Protein AF-A0A7S4SMK4-F1 (afdb_monomer)

InterPro domains:
  IPR013783 Immunoglobulin-like fold [G3DSA:2.60.40.10] (17-121)
  IPR050288 Cellulose-degrading glycosyl hydrolase 3 [PTHR42715] (1-118)

Organism: NCBI:txid49249

Structure (mmCIF, N/CA/C/O backbone):
data_AF-A0A7S4SMK4-F1
#
_entry.id   AF-A0A7S4SMK4-F1
#
loop_
_atom_site.group_PDB
_atom_site.id
_atom_site.type_symbol
_atom_site.label_atom_id
_atom_site.label_alt_id
_atom_site.label_comp_id
_atom_site.label_asym_id
_atom_site.label_entity_id
_atom_site.label_seq_id
_atom_site.pdbx_PDB_ins_code
_atom_site.Cartn_x
_atom_site.Cartn_y
_atom_site.Cartn_z
_atom_site.occupancy
_atom_site.B_iso_or_equiv
_atom_site.auth_seq_id
_atom_site.auth_comp_id
_atom_site.auth_asym_id
_atom_site.auth_atom_id
_atom_site.pdbx_PDB_model_num
ATOM 1 N N . PHE A 1 1 ? -13.244 -11.021 -0.038 1.00 82.75 1 PHE A N 1
ATOM 2 C CA . PHE A 1 1 ? -12.268 -12.107 -0.240 1.00 82.75 1 PHE A CA 1
ATOM 3 C C . PHE A 1 1 ? -11.376 -12.270 0.980 1.00 82.75 1 PHE A C 1
ATOM 5 O O . PHE A 1 1 ? -11.578 -13.228 1.714 1.00 82.75 1 PHE A O 1
ATOM 12 N N . ASP A 1 2 ? -10.529 -11.285 1.288 1.00 84.75 2 ASP A N 1
ATOM 13 C CA . ASP A 1 2 ? -9.528 -11.362 2.369 1.00 84.75 2 ASP A CA 1
ATOM 14 C C . ASP A 1 2 ? -10.092 -11.728 3.747 1.00 84.75 2 ASP A C 1
ATOM 16 O O . ASP A 1 2 ? -9.621 -12.666 4.383 1.00 84.75 2 ASP A O 1
ATOM 20 N N . LYS A 1 3 ? -11.153 -11.042 4.189 1.00 84.50 3 LYS A N 1
ATOM 21 C CA . LYS A 1 3 ? -11.784 -11.283 5.499 1.00 84.50 3 LYS A CA 1
ATOM 22 C C . LYS A 1 3 ? -12.267 -12.724 5.684 1.00 84.50 3 LYS A C 1
ATOM 24 O O . LYS A 1 3 ? -12.164 -13.277 6.770 1.00 84.50 3 LYS A O 1
ATOM 29 N N . TYR A 1 4 ? -12.790 -13.320 4.618 1.00 87.31 4 TYR A N 1
ATOM 30 C CA . TYR A 1 4 ? -13.348 -14.671 4.636 1.00 87.31 4 TYR A CA 1
ATOM 31 C C . TYR A 1 4 ? -12.356 -15.717 4.118 1.00 87.31 4 TYR A C 1
ATOM 33 O O . TYR A 1 4 ? -12.757 -16.845 3.854 1.00 87.31 4 TYR A O 1
ATOM 41 N N . LYS A 1 5 ? -11.076 -15.343 3.937 1.00 88.00 5 LYS A N 1
ATOM 42 C CA . LYS A 1 5 ? -10.009 -16.207 3.402 1.00 88.00 5 LYS A CA 1
ATOM 43 C C . LYS A 1 5 ? -10.402 -16.919 2.097 1.00 88.00 5 LYS A C 1
ATOM 45 O O . LYS A 1 5 ? -9.953 -18.025 1.815 1.00 88.00 5 LYS A O 1
ATOM 50 N N . MET A 1 6 ? -11.251 -16.275 1.299 1.00 91.31 6 MET A N 1
ATOM 51 C CA . MET A 1 6 ? -11.662 -16.785 -0.005 1.00 91.31 6 MET A CA 1
ATOM 52 C C . MET A 1 6 ? -10.568 -16.472 -1.016 1.00 91.31 6 MET A C 1
ATOM 54 O O . MET A 1 6 ? -10.141 -15.321 -1.097 1.00 91.31 6 MET A O 1
ATOM 58 N N . LYS A 1 7 ? -10.159 -17.467 -1.805 1.00 93.38 7 LYS A N 1
ATOM 59 C CA . LYS A 1 7 ? -9.178 -17.305 -2.881 1.00 93.38 7 LYS A CA 1
ATOM 60 C C . LYS A 1 7 ? -9.902 -16.911 -4.177 1.00 93.38 7 LYS A C 1
ATOM 62 O O . LYS A 1 7 ? -10.555 -17.773 -4.766 1.00 93.38 7 LYS A O 1
ATOM 67 N N . PRO A 1 8 ? -9.856 -15.638 -4.610 1.00 92.62 8 PRO A N 1
ATOM 68 C CA . PRO A 1 8 ? -10.462 -15.248 -5.875 1.00 92.62 8 PRO A CA 1
ATOM 69 C C . PRO A 1 8 ? -9.623 -15.766 -7.049 1.00 92.62 8 PRO A C 1
ATOM 71 O O . PRO A 1 8 ? -8.437 -16.058 -6.899 1.00 92.62 8 PRO A O 1
ATOM 74 N N . LEU A 1 9 ? -10.234 -15.837 -8.233 1.00 94.56 9 LEU A N 1
ATOM 75 C CA . LEU A 1 9 ? -9.507 -16.146 -9.467 1.00 94.56 9 LEU A CA 1
ATOM 76 C C . LEU A 1 9 ? -8.521 -15.022 -9.829 1.00 94.56 9 LEU A C 1
ATOM 78 O O . LEU A 1 9 ? -7.393 -15.291 -10.229 1.00 94.56 9 LEU A O 1
ATOM 82 N N . PHE A 1 10 ? -8.940 -13.769 -9.623 1.00 94.25 10 PHE A N 1
ATOM 83 C CA . PHE A 1 10 ? -8.120 -12.571 -9.775 1.00 94.25 10 PHE A CA 1
ATOM 84 C C . PHE A 1 10 ? -8.384 -11.621 -8.605 1.00 94.25 10 PHE A C 1
ATOM 86 O O . PHE A 1 10 ? -9.532 -11.271 -8.325 1.00 94.25 10 PHE A O 1
ATOM 93 N N . GLU A 1 11 ? -7.328 -11.228 -7.896 1.00 93.69 11 GLU A N 1
ATOM 94 C CA . GLU A 1 11 ? -7.420 -10.277 -6.786 1.00 93.69 11 GLU A CA 1
ATOM 95 C C . GLU A 1 11 ? -7.595 -8.837 -7.288 1.00 93.69 11 GLU A C 1
ATOM 97 O O . GLU A 1 11 ? -7.254 -8.493 -8.421 1.00 93.69 11 GLU A O 1
ATOM 102 N N . PHE A 1 12 ? -8.108 -7.961 -6.424 1.00 93.69 12 PHE A N 1
ATOM 103 C CA . PHE A 1 12 ? -8.180 -6.537 -6.733 1.00 93.69 12 PHE A CA 1
ATOM 104 C C . PHE A 1 12 ? -6.774 -5.963 -6.965 1.00 93.69 12 PHE A C 1
ATOM 106 O O . PHE A 1 12 ? -5.853 -6.218 -6.192 1.00 93.69 12 PHE A O 1
ATOM 113 N N . GLY A 1 13 ? -6.615 -5.183 -8.038 1.00 91.56 13 GLY A N 1
ATOM 114 C CA . GLY A 1 13 ? -5.327 -4.605 -8.419 1.00 91.56 13 GLY A CA 1
ATOM 115 C C . GLY A 1 13 ? -4.361 -5.584 -9.095 1.00 91.56 13 GLY A C 1
ATOM 116 O O . GLY A 1 13 ? -3.234 -5.183 -9.394 1.00 91.56 13 GLY A O 1
ATOM 117 N N . PHE A 1 14 ? -4.777 -6.828 -9.360 1.00 91.62 14 PHE A N 1
ATOM 118 C CA . PHE A 1 14 ? -3.993 -7.784 -10.136 1.00 91.62 14 PHE A CA 1
ATOM 119 C C . PHE A 1 14 ? -3.909 -7.363 -11.609 1.00 91.62 14 PHE A C 1
ATOM 121 O O . PHE A 1 14 ? -4.912 -7.015 -12.232 1.00 91.62 14 PHE A O 1
ATOM 128 N N . GLY A 1 15 ? -2.706 -7.425 -12.178 1.00 89.38 15 GLY A N 1
ATOM 129 C CA . GLY A 1 15 ? -2.458 -7.129 -13.583 1.00 89.38 15 GLY A CA 1
ATOM 130 C C . GLY A 1 15 ? -1.128 -7.717 -14.030 1.00 89.38 15 GLY A C 1
ATOM 131 O O . GLY A 1 15 ? -0.111 -7.551 -13.357 1.00 89.38 15 GLY A O 1
ATOM 132 N N . LEU A 1 16 ? -1.141 -8.420 -15.161 1.00 88.19 16 LEU A N 1
ATOM 133 C CA . LEU A 1 16 ? 0.069 -8.971 -15.760 1.00 88.19 16 LEU A CA 1
ATOM 134 C C . LEU A 1 16 ? 0.844 -7.879 -16.501 1.00 88.19 16 LEU A C 1
ATOM 136 O O . LEU A 1 16 ? 0.265 -6.942 -17.050 1.00 88.19 16 LEU A O 1
ATOM 140 N N . SER A 1 17 ? 2.162 -8.033 -16.543 1.00 84.06 17 SER A N 1
ATOM 141 C CA . SER A 1 17 ? 3.055 -7.213 -17.355 1.00 84.06 17 SER A CA 1
ATOM 142 C C . SER A 1 17 ? 3.998 -8.123 -18.131 1.00 84.06 17 SER A C 1
ATOM 144 O O . SER A 1 17 ? 4.373 -9.196 -17.656 1.00 84.06 17 SER A O 1
ATOM 146 N N . TYR A 1 18 ? 4.398 -7.684 -19.323 1.00 84.25 18 TYR A N 1
ATOM 147 C CA . TYR A 1 18 ? 5.458 -8.340 -20.093 1.00 84.25 18 TYR A CA 1
ATOM 148 C C . TYR A 1 18 ? 6.841 -8.174 -19.435 1.00 84.25 18 TYR A C 1
ATOM 150 O O . TYR A 1 18 ? 7.788 -8.878 -19.789 1.00 84.25 18 TYR A O 1
ATOM 158 N N . GLU A 1 19 ? 6.928 -7.285 -18.442 1.00 82.50 19 GLU A N 1
ATOM 159 C CA . GLU A 1 19 ? 8.119 -6.925 -17.685 1.00 82.50 19 GLU A CA 1
ATOM 160 C C . GLU A 1 19 ? 8.053 -7.494 -16.261 1.00 82.50 19 GLU A C 1
ATOM 162 O O . GLU A 1 19 ? 7.008 -7.468 -15.608 1.00 82.50 19 GLU A O 1
ATOM 167 N N . GLN A 1 20 ? 9.189 -7.948 -15.729 1.00 86.44 20 GLN A N 1
ATOM 168 C CA . GLN A 1 20 ? 9.297 -8.323 -14.319 1.00 86.44 20 GLN A CA 1
ATOM 169 C C . GLN A 1 20 ? 9.740 -7.116 -13.494 1.00 86.44 20 GLN A C 1
ATOM 171 O O . GLN A 1 20 ? 10.752 -6.488 -13.803 1.00 86.44 20 GLN A O 1
ATOM 176 N N . THR A 1 21 ? 8.978 -6.798 -12.445 1.00 86.75 21 THR A N 1
ATOM 177 C CA . THR A 1 21 ? 9.267 -5.702 -11.508 1.00 86.75 21 THR A CA 1
ATOM 178 C C . THR A 1 21 ? 9.560 -6.270 -10.125 1.00 86.75 21 THR A C 1
ATOM 180 O O . THR A 1 21 ? 8.853 -7.155 -9.653 1.00 86.75 21 THR A O 1
ATOM 183 N N . SER A 1 22 ? 10.584 -5.738 -9.469 1.00 91.12 22 SER A N 1
ATOM 184 C CA . SER A 1 22 ? 10.951 -6.038 -8.087 1.00 91.12 22 SER A CA 1
ATOM 185 C C . SER A 1 22 ? 10.985 -4.751 -7.267 1.00 91.12 22 SER A C 1
ATOM 187 O O . SER A 1 22 ? 11.327 -3.686 -7.790 1.00 91.12 22 SER A O 1
ATOM 189 N N . TYR A 1 23 ? 10.610 -4.861 -5.996 1.00 91.69 23 TYR A N 1
ATOM 190 C CA . TYR A 1 23 ? 10.569 -3.754 -5.046 1.00 91.69 23 TYR A CA 1
ATOM 191 C C . TYR A 1 23 ? 11.604 -3.993 -3.950 1.00 91.69 23 TYR A C 1
ATOM 193 O O . TYR A 1 23 ? 11.660 -5.090 -3.396 1.00 91.69 23 TYR A O 1
ATOM 201 N N . HIS A 1 24 ? 12.400 -2.974 -3.636 1.00 92.62 24 HIS A N 1
ATOM 202 C CA . HIS A 1 24 ? 13.487 -3.042 -2.655 1.00 92.62 24 HIS A CA 1
ATOM 203 C C . HIS A 1 24 ? 13.409 -1.861 -1.686 1.00 92.62 24 HIS A C 1
ATOM 205 O O . HIS A 1 24 ? 12.708 -0.884 -1.950 1.00 92.62 24 HIS A O 1
ATOM 211 N N . ASN A 1 25 ? 14.123 -1.959 -0.561 1.00 92.25 25 ASN A N 1
ATOM 212 C CA . ASN A 1 25 ? 14.314 -0.865 0.401 1.00 92.25 25 ASN A CA 1
ATOM 213 C C . ASN A 1 25 ? 13.016 -0.156 0.821 1.00 92.25 25 ASN A C 1
ATOM 215 O O . ASN A 1 25 ? 12.956 1.070 0.888 1.00 92.25 25 ASN A O 1
ATOM 219 N N . VAL A 1 26 ? 11.961 -0.926 1.099 1.00 91.62 26 VAL A N 1
ATOM 220 C CA . VAL A 1 26 ? 10.679 -0.357 1.521 1.00 91.62 26 VAL A CA 1
ATOM 221 C C . VAL A 1 26 ? 10.845 0.300 2.892 1.00 91.62 26 VAL A C 1
ATOM 223 O O . VAL A 1 26 ? 11.093 -0.369 3.893 1.00 91.62 26 VAL A O 1
ATOM 226 N N . GLN A 1 27 ? 10.690 1.619 2.935 1.00 90.38 27 GLN A N 1
ATOM 227 C CA . GLN A 1 27 ? 10.794 2.439 4.133 1.00 90.38 27 GLN A CA 1
ATOM 228 C C . GLN A 1 27 ? 9.464 3.134 4.405 1.00 90.38 27 GLN A C 1
ATOM 230 O O . GLN A 1 27 ? 8.925 3.860 3.567 1.00 90.38 27 GLN A O 1
ATOM 235 N N . PHE A 1 28 ? 8.961 2.962 5.624 1.00 86.19 28 PHE A N 1
ATOM 236 C CA . PHE A 1 28 ? 7.844 3.749 6.124 1.00 86.19 28 PHE A CA 1
ATOM 237 C C . PHE A 1 28 ? 8.380 5.018 6.790 1.00 86.19 28 PHE A C 1
ATOM 239 O O . PHE A 1 28 ? 9.049 4.955 7.825 1.00 86.19 28 PHE A O 1
ATOM 246 N N . ARG A 1 29 ? 8.099 6.184 6.204 1.00 81.94 29 ARG A N 1
ATOM 247 C CA . ARG A 1 29 ? 8.465 7.472 6.800 1.00 81.94 29 ARG A CA 1
ATOM 248 C C . ARG A 1 29 ? 7.424 7.802 7.866 1.00 81.94 29 ARG A C 1
ATOM 250 O O . ARG A 1 29 ? 6.239 7.969 7.561 1.00 81.94 29 ARG A O 1
ATOM 257 N N . LYS A 1 30 ? 7.873 7.824 9.129 1.00 67.25 30 LYS A N 1
ATOM 258 C CA . LYS A 1 30 ? 7.012 8.024 10.300 1.00 67.25 30 LYS A CA 1
ATOM 259 C C . LYS A 1 30 ? 6.165 9.280 10.142 1.00 67.25 30 LYS A C 1
ATOM 261 O O . LYS A 1 30 ? 6.627 10.335 9.722 1.00 67.25 30 LYS A O 1
ATOM 266 N N . CYS A 1 31 ? 4.920 9.161 10.574 1.00 62.56 31 CYS A N 1
ATOM 267 C CA . CYS A 1 31 ? 4.055 10.301 10.777 1.00 62.56 31 CYS A CA 1
ATOM 268 C C . CYS A 1 31 ? 4.559 11.054 12.026 1.00 62.56 31 CYS A C 1
ATOM 270 O O . CYS A 1 31 ? 4.171 10.695 13.134 1.00 62.56 31 CYS A O 1
ATOM 272 N N . ASP A 1 32 ? 5.432 12.053 11.913 1.00 49.53 32 ASP A N 1
ATOM 273 C CA . ASP A 1 32 ? 5.926 12.760 13.110 1.00 49.53 32 ASP A CA 1
ATOM 274 C C . ASP A 1 32 ? 4.792 13.469 13.879 1.00 49.53 32 ASP A C 1
ATOM 276 O O . ASP A 1 32 ? 3.769 13.838 13.292 1.00 49.53 32 ASP A O 1
ATOM 280 N N . ARG A 1 33 ? 4.926 13.611 15.208 1.00 48.47 33 ARG A N 1
ATOM 281 C CA . ARG A 1 33 ? 3.982 14.348 16.079 1.00 48.47 33 ARG A CA 1
ATOM 282 C C . ARG A 1 33 ? 4.550 15.729 16.467 1.00 48.47 33 ARG A C 1
ATOM 284 O O . ARG A 1 33 ? 5.006 15.883 17.594 1.00 48.47 33 ARG A O 1
ATOM 291 N N . PRO A 1 34 ? 4.473 16.773 15.625 1.00 45.06 34 PRO A N 1
ATOM 292 C CA . PRO A 1 34 ? 4.438 18.140 16.120 1.00 45.06 34 PRO A CA 1
ATOM 293 C C . PRO A 1 34 ? 2.972 18.551 16.306 1.00 45.06 34 PRO A C 1
ATOM 295 O O . PRO A 1 34 ? 2.156 18.425 15.392 1.00 45.06 34 PRO A O 1
ATOM 298 N N . ALA A 1 35 ? 2.652 19.024 17.508 1.00 48.44 35 ALA A N 1
ATOM 299 C CA . ALA A 1 35 ? 1.325 19.153 18.120 1.00 48.44 35 ALA A CA 1
ATOM 300 C C . ALA A 1 35 ? 0.193 19.843 17.317 1.00 48.44 35 ALA A C 1
ATOM 302 O O . ALA A 1 35 ? -0.947 19.822 17.767 1.00 48.44 35 ALA A O 1
ATOM 303 N N . HIS A 1 36 ? 0.441 20.424 16.137 1.00 43.25 36 HIS A N 1
ATOM 304 C CA . HIS A 1 36 ? -0.539 21.283 15.456 1.00 43.25 36 HIS A CA 1
ATOM 305 C C . HIS A 1 36 ? -0.585 21.204 13.918 1.00 43.25 36 HIS A C 1
ATOM 307 O O . HIS A 1 36 ? -1.209 22.062 13.295 1.00 43.25 36 HIS A O 1
ATOM 313 N N . ARG A 1 37 ? 0.014 20.197 13.260 1.00 43.81 37 ARG A N 1
ATOM 314 C CA . ARG A 1 37 ? -0.108 20.051 11.791 1.00 43.81 37 ARG A CA 1
ATOM 315 C C . ARG A 1 37 ? -0.573 18.660 11.373 1.00 43.81 37 ARG A C 1
ATOM 317 O O . ARG A 1 37 ? -0.186 17.650 11.957 1.00 43.81 37 ARG A O 1
ATOM 324 N N . LEU A 1 38 ? -1.420 18.622 10.340 1.00 47.91 38 LEU A N 1
ATOM 325 C CA . LEU A 1 38 ? -1.761 17.393 9.627 1.00 47.91 38 LEU A CA 1
ATOM 326 C C . LEU A 1 38 ? -0.443 16.739 9.183 1.00 47.91 38 LEU A C 1
ATOM 328 O O . LEU A 1 38 ? 0.377 17.380 8.527 1.00 47.91 38 LEU A O 1
ATOM 332 N N . ARG A 1 39 ? -0.227 15.499 9.638 1.00 64.00 39 ARG A N 1
ATOM 333 C CA . ARG A 1 39 ? 0.988 14.695 9.412 1.00 64.00 39 ARG A CA 1
ATOM 334 C C . ARG A 1 39 ? 1.241 14.572 7.894 1.00 64.00 39 ARG A C 1
ATOM 336 O O . ARG A 1 39 ? 0.346 14.828 7.105 1.00 64.00 39 ARG A O 1
ATOM 343 N N . LYS A 1 40 ? 2.432 14.179 7.447 1.00 67.81 40 LYS A N 1
ATOM 344 C CA . LYS A 1 40 ? 2.627 13.609 6.101 1.00 67.81 40 LYS A CA 1
ATOM 345 C C . LYS A 1 40 ? 3.261 12.245 6.308 1.00 67.81 40 LYS A C 1
ATOM 347 O O . LYS A 1 40 ? 4.358 12.154 6.837 1.00 67.81 40 LYS A O 1
ATOM 352 N N . CYS A 1 41 ? 2.512 11.196 6.010 1.00 80.06 41 CYS A N 1
ATOM 353 C CA . CYS A 1 41 ? 2.969 9.817 6.070 1.00 80.06 41 CYS A CA 1
ATOM 354 C C . CYS A 1 41 ? 3.240 9.389 4.634 1.00 80.06 41 CYS A C 1
ATOM 356 O O . CYS A 1 41 ? 2.401 9.627 3.762 1.00 80.06 41 CYS A O 1
ATOM 358 N N . SER A 1 42 ? 4.376 8.757 4.391 1.00 87.81 42 SER A N 1
ATOM 359 C CA . SER A 1 42 ? 4.745 8.301 3.059 1.00 87.81 42 SER A CA 1
ATOM 360 C C . SER A 1 42 ? 5.445 6.952 3.115 1.00 87.81 42 SER A C 1
ATOM 362 O O . SER A 1 42 ? 6.040 6.561 4.124 1.00 87.81 42 SER A O 1
ATOM 364 N N . VAL A 1 43 ? 5.332 6.219 2.014 1.00 90.50 43 VAL A N 1
ATOM 365 C CA . VAL A 1 43 ? 6.063 4.975 1.790 1.00 90.50 43 VAL A CA 1
ATOM 366 C C . VAL A 1 43 ? 7.062 5.227 0.680 1.00 90.50 43 VAL A C 1
ATOM 368 O O . VAL A 1 43 ? 6.674 5.602 -0.428 1.00 90.50 43 VAL A O 1
ATOM 371 N N . LYS A 1 44 ? 8.339 5.028 0.993 1.00 92.81 44 LYS A N 1
ATOM 372 C CA . LYS A 1 44 ? 9.445 5.115 0.044 1.00 92.81 44 LYS A CA 1
ATOM 373 C C . LYS A 1 44 ? 9.882 3.705 -0.326 1.00 92.81 44 LYS A C 1
ATOM 375 O O . LYS A 1 44 ? 9.944 2.843 0.547 1.00 92.81 44 LYS A O 1
ATOM 380 N N . LEU A 1 45 ? 10.137 3.455 -1.600 1.00 94.69 45 LEU A N 1
ATOM 381 C CA . LEU A 1 45 ? 10.672 2.181 -2.070 1.00 94.69 45 LEU A CA 1
ATOM 382 C C . LEU A 1 45 ? 11.434 2.354 -3.379 1.00 94.69 45 LEU A C 1
ATOM 384 O O . LEU A 1 45 ? 11.158 3.265 -4.163 1.00 94.69 45 LEU A O 1
ATOM 388 N N . ASP A 1 46 ? 12.315 1.404 -3.644 1.00 94.56 46 ASP A N 1
ATOM 389 C CA . ASP A 1 46 ? 13.046 1.312 -4.896 1.00 94.56 46 ASP A CA 1
ATOM 390 C C . ASP A 1 46 ? 12.355 0.331 -5.836 1.00 94.56 46 ASP A C 1
ATOM 392 O O . ASP A 1 46 ? 12.020 -0.795 -5.461 1.00 94.56 46 ASP A O 1
ATOM 396 N N . VAL A 1 47 ? 12.154 0.749 -7.083 1.00 92.88 47 VAL A N 1
ATOM 397 C CA . VAL A 1 47 ? 11.568 -0.080 -8.137 1.00 92.88 47 VAL A CA 1
ATOM 398 C C . VAL A 1 47 ? 12.646 -0.451 -9.141 1.00 92.88 47 VAL A C 1
ATOM 400 O O . VAL A 1 47 ? 13.279 0.418 -9.749 1.00 92.88 47 VAL A O 1
ATOM 403 N N . LYS A 1 48 ? 12.803 -1.757 -9.367 1.00 91.44 48 LYS A N 1
ATOM 404 C CA . LYS A 1 48 ? 13.708 -2.313 -10.375 1.00 91.44 48 LYS A CA 1
ATOM 405 C C . LYS A 1 48 ? 12.951 -3.235 -11.326 1.00 91.44 48 LYS A C 1
ATOM 407 O O . LYS A 1 48 ? 12.460 -4.288 -10.921 1.00 91.44 48 LYS A O 1
ATOM 412 N N . MET A 1 49 ? 12.901 -2.850 -12.594 1.00 8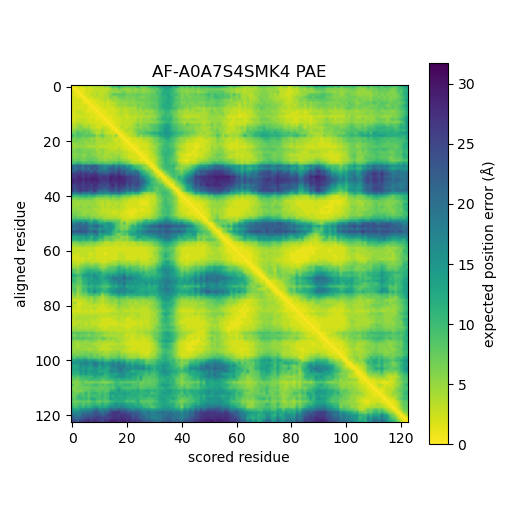7.75 49 MET A N 1
ATOM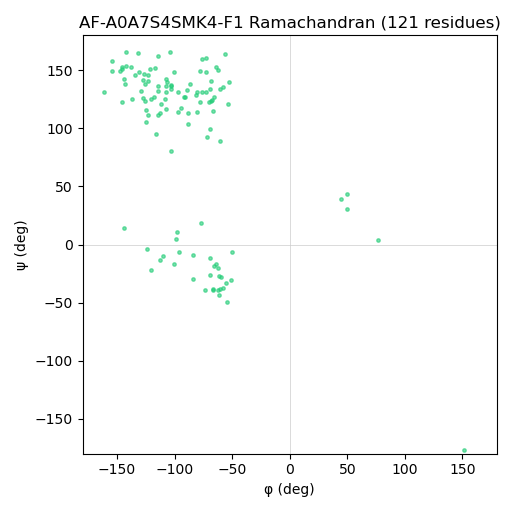 413 C CA . MET A 1 49 ? 12.382 -3.633 -13.712 1.00 87.75 49 MET A CA 1
ATOM 414 C C . MET A 1 49 ? 13.554 -4.375 -14.369 1.00 87.75 49 MET A C 1
ATOM 416 O O . MET A 1 49 ? 14.509 -3.745 -14.820 1.00 87.75 49 MET A O 1
ATOM 420 N N . THR A 1 50 ? 13.520 -5.708 -14.358 1.00 79.25 50 THR A N 1
ATOM 421 C CA . THR A 1 50 ? 14.596 -6.596 -14.863 1.00 79.25 50 THR A CA 1
ATOM 422 C C . THR A 1 50 ? 14.311 -7.158 -16.263 1.00 79.25 50 THR A C 1
ATOM 424 O O . THR A 1 50 ? 15.194 -7.686 -16.928 1.00 79.25 50 THR A O 1
ATOM 427 N N . ARG A 1 51 ? 13.042 -7.064 -16.656 1.00 68.12 51 ARG A N 1
ATOM 428 C CA . ARG A 1 51 ? 12.306 -7.655 -17.776 1.00 68.12 51 ARG A CA 1
ATOM 429 C C . ARG A 1 51 ? 12.389 -7.162 -19.212 1.00 68.12 51 ARG A C 1
ATOM 431 O O . ARG A 1 51 ? 11.416 -7.493 -19.868 1.00 68.12 51 ARG A O 1
ATOM 438 N N . GLU A 1 52 ? 13.369 -6.389 -19.686 1.00 62.22 52 GLU A N 1
ATOM 439 C CA . GLU A 1 52 ? 13.191 -5.544 -20.897 1.00 62.22 52 GLU A CA 1
ATOM 440 C C . GLU A 1 52 ? 12.851 -6.334 -22.184 1.00 62.22 52 GLU A C 1
ATOM 442 O O . GLU A 1 52 ? 13.721 -6.747 -22.948 1.00 62.22 52 GLU A O 1
ATOM 447 N N . ARG A 1 53 ? 11.557 -6.559 -22.425 1.00 65.19 53 ARG A N 1
ATOM 448 C CA . ARG A 1 53 ? 11.005 -7.211 -23.625 1.00 65.19 53 ARG A CA 1
ATOM 449 C C . ARG A 1 53 ? 10.197 -6.241 -24.478 1.00 65.19 53 ARG A C 1
ATOM 451 O O . ARG A 1 53 ? 9.858 -6.578 -25.608 1.00 65.19 53 ARG A O 1
ATOM 458 N N . SER A 1 54 ? 9.864 -5.067 -23.946 1.00 63.84 54 SER A N 1
ATOM 459 C CA . SER A 1 54 ? 8.993 -4.092 -24.596 1.00 63.84 54 SER A CA 1
ATOM 460 C C . SER A 1 54 ? 9.547 -2.668 -24.516 1.00 63.84 54 SER A C 1
ATOM 462 O O . SER A 1 54 ? 10.127 -2.259 -23.513 1.00 63.84 54 SER A O 1
ATOM 464 N N . ASN A 1 55 ? 9.297 -1.877 -25.564 1.00 69.31 55 ASN A N 1
ATOM 465 C CA . ASN A 1 55 ? 9.672 -0.456 -25.612 1.00 69.31 55 ASN A CA 1
ATOM 466 C C . ASN A 1 55 ? 8.895 0.394 -24.587 1.00 69.31 55 ASN A C 1
ATOM 468 O O . ASN A 1 55 ? 9.295 1.511 -24.264 1.00 69.31 55 ASN A O 1
ATOM 472 N N . VAL A 1 56 ? 7.772 -0.126 -24.077 1.00 69.44 56 VAL A N 1
ATOM 473 C CA . VAL A 1 56 ? 6.894 0.547 -23.119 1.00 69.44 56 VAL A CA 1
ATOM 474 C C . VAL A 1 56 ? 6.707 -0.339 -21.894 1.00 69.44 56 VAL A C 1
ATOM 476 O O . VAL A 1 56 ? 5.944 -1.300 -21.913 1.00 69.44 56 VAL A O 1
ATOM 479 N N . ARG A 1 57 ? 7.360 0.041 -20.795 1.00 81.19 57 ARG A N 1
ATOM 480 C CA . ARG A 1 57 ? 7.266 -0.643 -19.502 1.00 81.19 57 ARG A CA 1
ATOM 481 C C . ARG A 1 57 ? 6.454 0.169 -18.508 1.00 81.19 57 ARG A C 1
ATOM 483 O O . ARG A 1 57 ? 6.647 1.377 -18.384 1.00 81.19 57 ARG A O 1
ATOM 490 N N . SER A 1 58 ? 5.568 -0.489 -17.767 1.00 87.94 58 SER A N 1
ATOM 491 C CA . SER A 1 58 ? 4.890 0.143 -16.639 1.00 87.94 58 SER A CA 1
ATOM 492 C C . SER A 1 58 ? 4.598 -0.844 -15.519 1.00 87.94 58 SER A C 1
ATOM 494 O O . SER A 1 58 ? 4.373 -2.028 -15.764 1.00 87.94 58 SER A O 1
ATOM 496 N N . SER A 1 59 ? 4.593 -0.336 -14.293 1.00 89.88 59 SER A N 1
ATOM 497 C CA . SER A 1 59 ? 4.168 -1.055 -13.096 1.00 89.88 59 SER A CA 1
ATOM 498 C C . SER A 1 59 ? 3.323 -0.127 -12.225 1.00 89.88 59 SER A C 1
ATOM 500 O O . SER A 1 59 ? 3.464 1.096 -12.289 1.00 89.88 59 SER A O 1
ATOM 502 N N . VAL A 1 60 ? 2.413 -0.690 -11.435 1.00 94.44 60 VAL A N 1
ATOM 503 C CA . VAL A 1 60 ? 1.566 0.072 -10.511 1.00 94.44 60 VAL A CA 1
ATOM 504 C C . VAL A 1 60 ? 1.931 -0.333 -9.096 1.00 94.44 60 VAL A C 1
ATOM 506 O O . VAL A 1 60 ? 1.658 -1.451 -8.672 1.00 94.44 60 VAL A O 1
ATOM 509 N N . ILE A 1 61 ? 2.531 0.595 -8.359 1.00 94.25 61 ILE A N 1
ATOM 510 C CA . ILE A 1 61 ? 2.768 0.433 -6.929 1.00 94.25 61 ILE A CA 1
ATOM 511 C C . ILE A 1 61 ? 1.442 0.670 -6.215 1.00 94.25 61 ILE A C 1
ATOM 513 O O . ILE A 1 61 ? 0.780 1.672 -6.485 1.00 94.25 61 ILE A O 1
ATOM 517 N N . GLN A 1 62 ? 1.065 -0.224 -5.306 1.00 94.31 62 GLN A N 1
ATOM 518 C CA . GLN A 1 62 ? -0.162 -0.130 -4.519 1.00 94.31 62 GLN A CA 1
ATOM 519 C C . GLN A 1 62 ? 0.190 -0.273 -3.040 1.00 94.31 62 GLN A C 1
ATOM 521 O O . GLN A 1 62 ? 0.845 -1.234 -2.641 1.00 94.31 62 GLN A O 1
ATOM 526 N N . VAL A 1 63 ? -0.240 0.686 -2.227 1.00 91.50 63 VAL A N 1
ATOM 527 C CA . VAL A 1 63 ? -0.016 0.695 -0.782 1.00 91.50 63 VAL A CA 1
ATOM 528 C C . VAL A 1 63 ? -1.331 0.390 -0.090 1.00 91.50 63 VAL A C 1
ATOM 530 O O . VAL A 1 63 ? -2.290 1.161 -0.189 1.00 91.50 63 VAL A O 1
ATOM 533 N N . TYR A 1 64 ? -1.357 -0.730 0.624 1.00 89.56 64 TYR A N 1
ATOM 534 C CA . TYR A 1 64 ? -2.496 -1.172 1.413 1.00 89.56 64 TYR A CA 1
ATOM 535 C C . TYR A 1 64 ? -2.219 -0.977 2.901 1.00 89.56 64 TYR A C 1
ATOM 537 O O . TYR A 1 64 ? -1.116 -1.248 3.369 1.00 89.56 64 TYR A O 1
ATOM 545 N N . VAL A 1 65 ? -3.227 -0.533 3.648 1.00 83.88 65 VAL A N 1
ATOM 546 C CA . VAL A 1 65 ? -3.148 -0.359 5.103 1.00 83.88 65 VAL A CA 1
ATOM 547 C C . VAL A 1 65 ? -4.210 -1.230 5.755 1.00 83.88 65 VAL A C 1
ATOM 549 O O . VAL A 1 65 ? -5.387 -1.137 5.409 1.00 83.88 65 VAL A O 1
ATOM 552 N N . GLY A 1 66 ? -3.783 -2.082 6.682 1.00 81.06 66 GLY A N 1
ATOM 553 C CA . GLY A 1 66 ? -4.664 -2.804 7.595 1.00 81.06 66 GLY A CA 1
ATOM 554 C C . GLY A 1 66 ? -4.687 -2.121 8.957 1.00 81.06 66 GLY A C 1
ATOM 555 O O . GLY A 1 66 ? -3.690 -1.529 9.370 1.00 81.06 66 GLY A O 1
ATOM 556 N N . TYR A 1 67 ? -5.820 -2.202 9.650 1.00 73.94 67 TYR A N 1
ATOM 557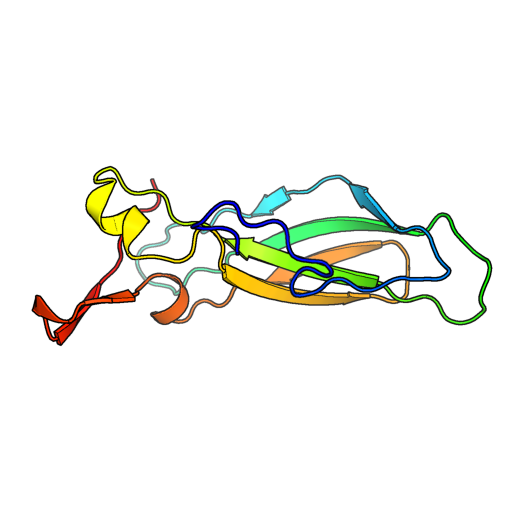 C CA . TYR A 1 67 ? -5.934 -1.755 11.038 1.00 73.94 67 TYR A CA 1
ATOM 558 C C . TYR A 1 67 ? -5.921 -2.973 11.946 1.00 73.94 67 TYR A C 1
ATOM 560 O O . TYR A 1 67 ? -6.581 -3.969 11.654 1.00 73.94 67 TYR A O 1
ATOM 568 N N . LYS A 1 68 ? -5.181 -2.859 13.043 1.00 69.31 68 LYS A N 1
ATOM 569 C CA . LYS A 1 68 ? -5.215 -3.803 14.151 1.00 69.31 68 LYS A CA 1
ATOM 570 C C . LYS A 1 68 ? -5.503 -2.998 15.408 1.00 69.3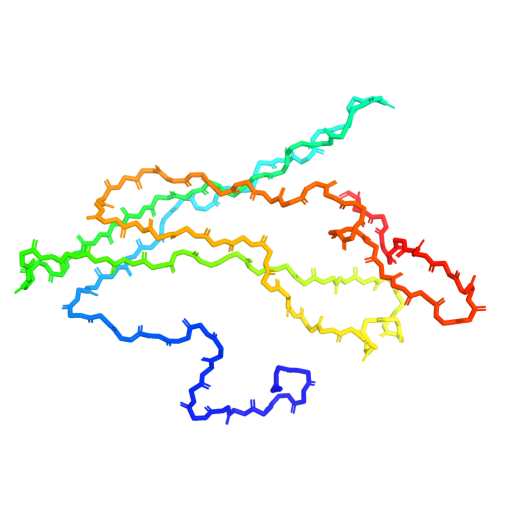1 68 LYS A C 1
ATOM 572 O O .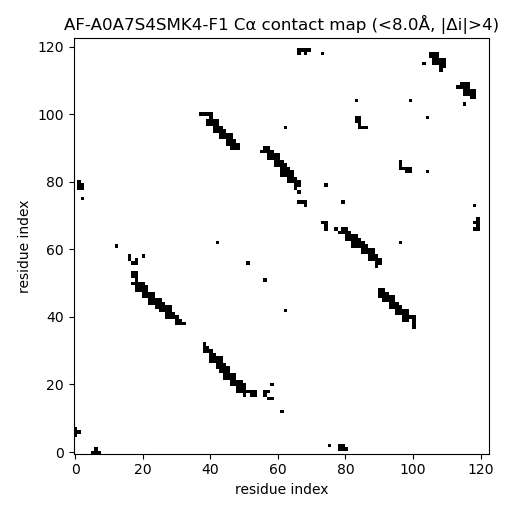 LYS A 1 68 ? -4.802 -2.018 15.661 1.00 69.31 68 LYS A O 1
ATOM 577 N N . SER A 1 69 ? -6.554 -3.347 16.128 1.00 65.88 69 SER A N 1
ATOM 578 C CA . SER A 1 69 ? -6.918 -2.733 17.401 1.00 65.88 69 SER A CA 1
ATOM 579 C C . SER A 1 69 ? -6.796 -3.755 18.525 1.00 65.88 69 SER A C 1
ATOM 581 O O . SER A 1 69 ? -6.797 -4.963 18.292 1.00 65.88 69 SER A O 1
ATOM 583 N N . ASP A 1 70 ? -6.729 -3.275 19.766 1.00 67.81 70 ASP A N 1
ATOM 584 C CA . ASP A 1 70 ? -6.667 -4.145 20.952 1.00 67.81 70 ASP A CA 1
ATOM 585 C C . ASP A 1 70 ? -7.936 -4.988 21.134 1.00 67.81 70 ASP A C 1
ATOM 587 O O . ASP A 1 70 ? -7.967 -5.959 21.886 1.00 67.81 70 ASP A O 1
ATOM 591 N N . LYS A 1 71 ? -9.020 -4.597 20.459 1.00 65.75 71 LYS A N 1
ATOM 592 C CA . LYS A 1 71 ? -10.336 -5.214 20.556 1.00 65.75 71 LYS A CA 1
ATOM 593 C C . LYS A 1 71 ? -10.707 -5.814 19.208 1.00 65.75 71 LYS A C 1
ATOM 595 O O . LYS A 1 71 ? -11.304 -5.152 18.360 1.00 65.75 71 LYS A O 1
ATOM 600 N N . GLU A 1 72 ? -10.437 -7.105 19.070 1.00 63.47 72 GLU A N 1
ATOM 601 C CA . GLU A 1 72 ? -10.675 -7.905 17.863 1.00 63.47 72 GLU A CA 1
ATOM 602 C C . GLU A 1 72 ? -12.110 -7.770 17.295 1.00 63.47 72 GLU A C 1
ATOM 604 O O . GLU A 1 72 ? -12.321 -7.779 16.081 1.00 63.47 72 GLU A O 1
ATOM 609 N N . GLU A 1 73 ? -13.120 -7.528 18.142 1.00 63.56 73 GLU A N 1
ATOM 610 C CA . GLU A 1 73 ? -14.510 -7.277 17.716 1.00 63.56 73 GLU A CA 1
ATOM 611 C C . GLU A 1 73 ? -14.671 -6.024 16.820 1.00 63.56 73 GLU A C 1
ATOM 613 O O . GLU A 1 73 ? -15.599 -5.935 16.009 1.00 63.56 73 GLU A O 1
ATOM 618 N N . TYR A 1 74 ? -13.784 -5.032 16.942 1.00 65.06 74 TYR A N 1
ATOM 619 C CA . TYR A 1 74 ? -13.776 -3.861 16.059 1.00 65.06 74 TYR A CA 1
ATOM 620 C C . TYR A 1 74 ? -13.022 -4.119 14.754 1.00 65.06 74 TYR A C 1
ATOM 622 O O . TYR A 1 74 ? -13.400 -3.547 13.727 1.00 65.06 74 TYR A O 1
ATOM 630 N N . ASP A 1 75 ? -12.021 -4.998 14.772 1.00 63.78 75 ASP A N 1
ATOM 631 C CA . ASP A 1 75 ? -11.251 -5.383 13.586 1.00 63.78 75 ASP A CA 1
ATOM 632 C C . ASP A 1 75 ? -12.072 -6.291 12.670 1.00 63.78 75 ASP A C 1
ATOM 634 O O . ASP A 1 75 ? -12.103 -6.097 11.455 1.00 63.78 75 ASP A O 1
ATOM 638 N N . THR A 1 76 ? -12.857 -7.206 13.246 1.00 62.16 76 THR A N 1
ATOM 639 C CA . THR A 1 76 ? -13.761 -8.083 12.484 1.00 62.16 76 THR A CA 1
ATOM 640 C C . THR A 1 76 ? -14.843 -7.317 11.721 1.00 62.16 76 THR A C 1
ATOM 642 O O . THR A 1 76 ? -15.384 -7.844 10.752 1.00 62.16 76 THR A O 1
ATOM 645 N N . LYS A 1 77 ? -15.165 -6.068 12.078 1.00 71.94 77 LYS A N 1
ATOM 646 C CA . LYS A 1 77 ? -16.121 -5.228 11.325 1.00 71.94 77 LYS A CA 1
ATOM 647 C C . LYS A 1 77 ? -15.478 -4.492 10.145 1.00 71.94 77 LYS A C 1
ATOM 649 O O . LYS A 1 77 ? -16.205 -3.924 9.333 1.00 71.94 77 LYS A O 1
ATOM 654 N N . ARG A 1 78 ? -14.148 -4.513 10.024 1.00 75.00 78 ARG A N 1
ATOM 655 C CA . ARG A 1 78 ? -13.386 -3.773 9.008 1.00 75.00 78 ARG A CA 1
ATOM 656 C C . ARG A 1 78 ? -12.886 -4.672 7.886 1.00 75.00 78 ARG A C 1
ATOM 658 O O . ARG A 1 78 ? -12.889 -5.900 7.983 1.00 75.00 78 ARG A O 1
ATOM 665 N N . ALA A 1 79 ? -12.450 -4.033 6.805 1.00 81.38 79 ALA A N 1
ATOM 666 C CA . ALA A 1 79 ? -11.616 -4.693 5.818 1.00 81.38 79 ALA A CA 1
ATOM 667 C C . ALA A 1 79 ? -10.238 -4.999 6.428 1.00 81.38 79 ALA A C 1
ATOM 669 O O . ALA A 1 79 ? -9.679 -4.186 7.161 1.00 81.38 79 ALA A O 1
ATOM 670 N N . VAL A 1 80 ? -9.689 -6.170 6.097 1.00 85.00 80 VAL A N 1
ATOM 671 C CA . VAL A 1 80 ? -8.361 -6.612 6.561 1.00 85.00 80 VAL A CA 1
ATOM 672 C C . VAL A 1 80 ? -7.263 -5.676 6.050 1.00 85.00 80 VAL A C 1
ATOM 674 O O . VAL A 1 80 ? -6.318 -5.361 6.767 1.00 85.00 80 VAL A O 1
ATOM 677 N N . LYS A 1 81 ? -7.403 -5.215 4.805 1.00 87.50 81 LYS A N 1
ATOM 678 C CA . LYS A 1 81 ? -6.521 -4.250 4.154 1.00 87.50 81 LYS A CA 1
ATOM 679 C C . LYS A 1 81 ? -7.343 -3.340 3.245 1.00 87.50 81 LYS A C 1
ATOM 681 O O . LYS A 1 81 ? -8.280 -3.797 2.594 1.00 87.50 81 LYS A O 1
ATOM 686 N N . GLU A 1 82 ? -6.983 -2.065 3.186 1.00 86.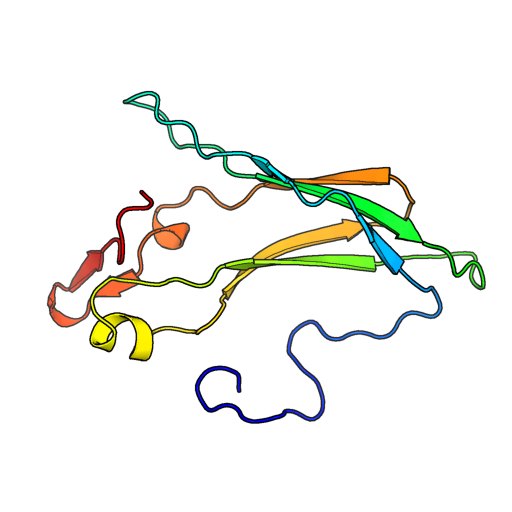81 82 GLU A N 1
ATOM 687 C CA . GLU A 1 82 ? -7.618 -1.067 2.320 1.00 86.81 82 GLU A CA 1
ATOM 688 C C . GLU A 1 82 ? -6.560 -0.386 1.453 1.00 86.81 82 GLU A C 1
ATOM 690 O O . GLU A 1 82 ? -5.482 -0.056 1.946 1.00 86.81 82 GLU A O 1
ATOM 695 N N . LEU A 1 83 ? -6.854 -0.159 0.168 1.00 90.44 83 LEU A N 1
ATOM 696 C CA . LEU A 1 83 ? -5.960 0.594 -0.713 1.00 90.44 83 LEU A CA 1
ATOM 697 C C . LEU A 1 83 ? -5.922 2.057 -0.260 1.00 90.44 83 LEU A C 1
ATOM 699 O O . LEU A 1 83 ? -6.958 2.717 -0.170 1.00 90.44 83 LEU A O 1
ATOM 703 N N . ARG A 1 84 ? -4.723 2.574 0.007 1.00 86.50 84 ARG A N 1
ATOM 704 C CA . ARG A 1 84 ? -4.525 3.941 0.506 1.00 86.50 84 ARG A CA 1
ATOM 705 C C . ARG A 1 84 ? -3.669 4.818 -0.383 1.00 86.50 84 ARG A C 1
ATOM 707 O O . ARG A 1 84 ? -3.789 6.032 -0.307 1.00 86.50 84 ARG A O 1
ATOM 714 N N . GLY A 1 85 ? -2.844 4.232 -1.233 1.00 89.12 85 GLY A N 1
ATOM 715 C CA . GLY A 1 85 ? -2.062 4.981 -2.201 1.00 89.12 85 GLY A CA 1
ATOM 716 C C . GLY A 1 85 ? -1.738 4.103 -3.389 1.00 89.12 85 GLY A C 1
ATOM 717 O O . GLY A 1 85 ? -1.603 2.889 -3.252 1.00 89.12 85 GLY A O 1
ATOM 718 N N . PHE A 1 86 ? -1.612 4.711 -4.558 1.00 94.00 86 PHE A N 1
ATOM 719 C CA . PHE A 1 86 ? -1.099 4.021 -5.726 1.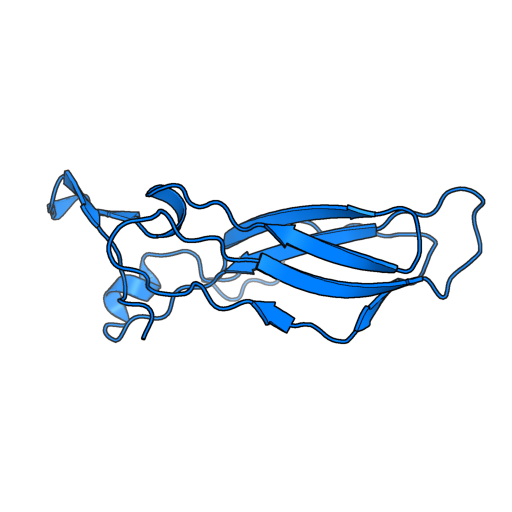00 94.00 86 PHE A CA 1
ATOM 720 C C . PHE A 1 86 ? -0.290 4.981 -6.588 1.00 94.00 86 PHE A C 1
ATOM 722 O O . PHE A 1 86 ? -0.539 6.186 -6.601 1.00 94.00 86 PHE A O 1
ATOM 729 N N . LYS A 1 87 ? 0.694 4.446 -7.309 1.00 94.12 87 LYS A N 1
ATOM 730 C CA . LYS A 1 87 ? 1.514 5.220 -8.241 1.00 94.12 87 LYS A CA 1
ATOM 731 C C . LYS A 1 87 ? 1.895 4.355 -9.429 1.00 94.12 87 LYS A C 1
ATOM 733 O O . LYS A 1 87 ? 2.510 3.303 -9.265 1.00 94.12 87 LYS A O 1
ATOM 738 N N . LYS A 1 88 ? 1.540 4.809 -10.632 1.00 93.94 88 LYS A N 1
ATOM 739 C CA . LYS A 1 88 ? 2.006 4.190 -11.875 1.00 93.94 88 LYS A CA 1
ATOM 740 C C . LYS A 1 88 ? 3.411 4.698 -12.193 1.00 93.94 88 LYS A C 1
ATOM 742 O O . LYS A 1 88 ? 3.644 5.905 -12.201 1.00 93.94 88 LYS A O 1
ATOM 747 N N . VAL A 1 89 ? 4.332 3.778 -12.450 1.00 92.56 89 VAL A N 1
ATOM 748 C CA . VAL A 1 89 ? 5.747 4.053 -12.716 1.00 92.56 89 VAL A CA 1
ATOM 749 C C . VAL A 1 89 ? 6.174 3.406 -14.027 1.00 92.56 89 VAL A C 1
ATOM 751 O O . VAL A 1 89 ? 5.671 2.348 -14.394 1.00 92.56 89 VAL A O 1
ATOM 754 N N . TRP A 1 90 ? 7.096 4.056 -14.735 1.00 90.75 90 TRP A N 1
ATOM 755 C CA . TRP A 1 90 ? 7.520 3.675 -16.093 1.00 90.75 90 TRP A CA 1
ATOM 756 C C . TRP A 1 90 ? 9.032 3.438 -16.211 1.00 90.75 90 TRP A C 1
ATOM 758 O O . TRP A 1 90 ? 9.551 3.130 -17.283 1.00 90.75 90 TRP A O 1
ATOM 768 N N . ARG A 1 91 ? 9.780 3.666 -15.129 1.00 89.12 91 ARG A N 1
ATOM 769 C CA . ARG A 1 91 ? 11.242 3.598 -15.105 1.00 89.12 91 ARG A CA 1
ATOM 770 C C . ARG A 1 91 ? 11.707 2.989 -13.787 1.00 89.12 91 ARG A C 1
ATOM 772 O O . ARG A 1 91 ? 10.931 2.879 -12.840 1.00 89.12 91 ARG A O 1
ATOM 779 N N . ASN A 1 92 ? 12.974 2.599 -13.759 1.00 91.44 92 ASN A N 1
ATOM 780 C CA . ASN A 1 92 ? 13.651 2.238 -12.523 1.00 91.44 92 ASN A CA 1
ATOM 781 C C . ASN A 1 92 ? 13.935 3.502 -11.717 1.00 91.44 92 ASN A C 1
ATOM 783 O O . ASN A 1 92 ? 14.185 4.563 -12.296 1.00 91.44 92 ASN A O 1
ATOM 787 N N . GLY A 1 93 ? 13.920 3.374 -10.399 1.00 92.69 93 GLY A N 1
ATOM 788 C CA . GLY A 1 93 ? 14.253 4.473 -9.508 1.00 92.69 93 GLY A CA 1
ATOM 789 C C . GLY A 1 93 ? 13.556 4.371 -8.167 1.00 92.69 93 GLY A C 1
ATOM 790 O O . GLY A 1 93 ? 12.831 3.416 -7.881 1.00 92.69 93 GLY A O 1
ATOM 791 N N . GLU A 1 94 ? 13.790 5.396 -7.364 1.00 94.38 94 GLU A N 1
ATOM 792 C CA . GLU A 1 94 ? 13.193 5.540 -6.051 1.00 94.38 94 GLU A CA 1
ATOM 793 C C . GLU A 1 94 ? 11.860 6.286 -6.158 1.00 94.38 94 GLU A C 1
ATOM 795 O O . GLU A 1 94 ? 11.743 7.322 -6.823 1.00 94.38 94 GLU A O 1
ATOM 800 N N . TYR A 1 95 ? 10.835 5.751 -5.502 1.00 94.06 95 TYR A N 1
ATOM 801 C CA . TYR A 1 95 ? 9.494 6.307 -5.527 1.00 94.06 95 TYR A CA 1
ATOM 802 C C . TYR A 1 95 ? 8.946 6.468 -4.120 1.00 94.06 95 TYR A C 1
ATOM 804 O O . TYR A 1 95 ? 8.948 5.546 -3.309 1.00 94.06 95 TYR A O 1
ATOM 812 N N . GLU A 1 96 ? 8.397 7.651 -3.874 1.00 92.38 96 GLU A N 1
ATOM 813 C CA . GLU A 1 96 ? 7.645 7.963 -2.670 1.00 92.38 96 GLU A CA 1
ATOM 814 C C . GLU A 1 96 ? 6.151 8.074 -3.002 1.00 92.38 96 GLU A C 1
ATOM 816 O O . GLU A 1 96 ? 5.759 8.714 -3.993 1.00 92.38 96 GLU A O 1
ATOM 821 N N . ILE A 1 97 ? 5.329 7.397 -2.199 1.00 91.19 97 ILE A N 1
ATOM 822 C CA . ILE A 1 97 ? 3.867 7.441 -2.239 1.00 91.19 97 ILE A CA 1
ATOM 823 C C . ILE A 1 97 ? 3.393 8.113 -0.957 1.00 91.19 97 ILE A C 1
ATOM 825 O O . ILE A 1 97 ? 3.538 7.560 0.135 1.00 91.19 97 ILE A O 1
ATOM 829 N N . GLU A 1 98 ? 2.812 9.302 -1.096 1.00 88.19 98 GLU A N 1
ATOM 830 C CA . GLU A 1 98 ? 2.160 9.989 0.013 1.00 88.19 98 GLU A CA 1
ATOM 831 C C . GLU A 1 98 ? 0.834 9.300 0.347 1.00 88.19 98 GLU A C 1
ATOM 833 O O . GLU A 1 98 ? 0.010 9.021 -0.528 1.00 88.19 98 GLU A O 1
ATOM 838 N N . LEU A 1 99 ? 0.623 9.027 1.632 1.00 83.50 99 LEU A N 1
ATOM 839 C CA . LEU A 1 99 ? -0.639 8.507 2.131 1.00 83.50 99 LEU A CA 1
ATOM 840 C C . LEU A 1 99 ? -1.591 9.668 2.437 1.00 83.50 99 LEU A C 1
ATOM 842 O O . LEU A 1 99 ? -1.166 10.671 3.032 1.00 83.50 99 LEU A O 1
ATOM 846 N N . PRO A 1 100 ? -2.882 9.535 2.085 1.00 76.88 100 PRO A N 1
ATOM 847 C CA . PRO A 1 100 ? -3.862 10.581 2.304 1.00 76.88 100 PRO A CA 1
ATOM 848 C C . PRO A 1 100 ? -3.938 10.947 3.787 1.00 76.88 100 PRO A C 1
ATOM 850 O O . PRO A 1 100 ? -3.964 10.097 4.670 1.00 76.88 100 PRO A O 1
ATOM 853 N N . GLN A 1 101 ? -3.977 12.249 4.057 1.00 70.12 101 GLN A N 1
ATOM 854 C CA . GLN A 1 101 ? -3.986 12.812 5.414 1.00 70.12 101 GLN A CA 1
ATOM 855 C C . GLN A 1 101 ? -5.385 13.194 5.892 1.00 70.12 101 GLN A C 1
ATOM 857 O O . GLN A 1 101 ? -5.547 13.796 6.955 1.00 70.12 101 GLN A O 1
ATOM 862 N N . ASN A 1 102 ? -6.409 12.883 5.097 1.00 67.00 102 ASN A N 1
ATOM 863 C CA . ASN A 1 102 ? -7.780 13.218 5.434 1.00 67.00 102 ASN A CA 1
ATOM 864 C C . ASN A 1 102 ? -8.221 12.467 6.701 1.00 67.00 102 ASN A C 1
ATOM 866 O O . ASN A 1 102 ? -7.733 11.383 7.020 1.00 67.00 102 ASN A O 1
ATOM 870 N N . LYS A 1 103 ? -9.178 13.036 7.446 1.00 60.94 103 LYS A N 1
ATOM 871 C CA . LYS A 1 103 ? -9.726 12.367 8.638 1.00 60.94 103 LYS A CA 1
ATOM 872 C C . LYS A 1 103 ? -10.251 10.967 8.295 1.00 60.94 103 LYS A C 1
ATOM 874 O O . LYS A 1 103 ? -10.087 10.058 9.100 1.00 60.94 103 LYS A O 1
ATOM 879 N N . ALA A 1 104 ? -10.781 10.769 7.087 1.00 59.88 104 ALA A N 1
ATOM 880 C CA . ALA A 1 104 ? -11.237 9.472 6.583 1.00 59.88 104 ALA A CA 1
ATOM 881 C C . ALA A 1 104 ? -10.132 8.394 6.525 1.00 59.88 104 ALA A C 1
ATOM 883 O O . ALA A 1 104 ? -10.430 7.218 6.682 1.00 59.88 104 ALA A O 1
ATOM 884 N N . PHE A 1 105 ? -8.856 8.765 6.371 1.00 63.75 105 PHE A N 1
ATOM 885 C CA . PHE A 1 105 ? -7.732 7.824 6.396 1.00 63.75 105 PHE A CA 1
ATOM 886 C C . PHE A 1 105 ? -7.484 7.231 7.786 1.00 63.75 105 PHE A C 1
ATOM 888 O O . PHE A 1 105 ? -6.931 6.145 7.906 1.00 63.75 105 PHE A O 1
ATOM 895 N N . LYS A 1 106 ? -7.862 7.929 8.859 1.00 64.44 106 LYS A N 1
ATOM 896 C CA . LYS A 1 106 ? -7.658 7.446 10.237 1.00 64.44 106 LYS A CA 1
ATOM 897 C C . LYS A 1 106 ? -8.951 7.065 10.922 1.00 64.44 106 LYS A C 1
ATOM 899 O O . LYS A 1 106 ? -8.901 6.503 12.003 1.00 64.44 106 LYS A O 1
ATOM 904 N N . THR A 1 107 ? -10.097 7.384 10.336 1.00 70.19 107 THR A N 1
ATOM 905 C CA . THR A 1 107 ? -11.386 7.225 10.997 1.00 70.19 107 THR A CA 1
ATOM 906 C C . THR A 1 107 ? -12.295 6.301 10.215 1.00 70.19 107 THR A C 1
ATOM 908 O O . THR A 1 107 ? -12.239 6.200 8.997 1.00 70.19 107 THR A O 1
ATOM 911 N N . SER A 1 108 ? -13.169 5.629 10.944 1.00 71.19 108 SER A N 1
ATOM 912 C CA . SER A 1 108 ? -14.309 4.905 10.396 1.00 71.19 108 SER A CA 1
ATOM 913 C C . SER A 1 108 ? -15.590 5.525 10.908 1.00 71.19 108 SER A C 1
ATOM 915 O O . SER A 1 108 ? -15.638 5.989 12.052 1.00 71.19 108 SER A O 1
ATOM 917 N N . TRP A 1 109 ? -16.656 5.412 10.135 1.00 75.56 109 TRP A N 1
ATOM 918 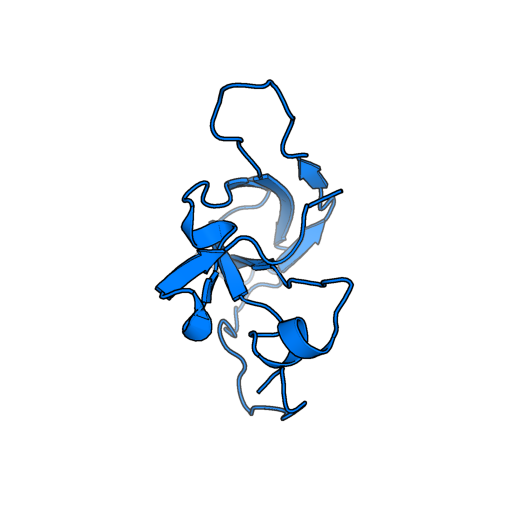C CA . TRP A 1 109 ? -17.979 5.742 10.626 1.00 75.56 109 TRP A CA 1
ATOM 919 C C . TRP A 1 109 ? -18.440 4.742 11.698 1.00 75.56 109 TRP A C 1
ATOM 921 O O . TRP A 1 109 ? -18.488 3.536 11.455 1.00 75.56 109 TRP A O 1
ATOM 931 N N . SER A 1 110 ? -18.782 5.229 12.894 1.00 75.81 110 SER A N 1
ATOM 932 C CA . SER A 1 110 ? -19.440 4.425 13.927 1.00 75.81 110 SER A CA 1
ATOM 933 C C . SER A 1 110 ? -20.942 4.666 13.879 1.00 75.81 110 SER A C 1
ATOM 935 O O . SER A 1 110 ? -21.397 5.754 14.222 1.00 75.81 110 SER A O 1
ATOM 937 N N . VAL A 1 111 ? -21.716 3.636 13.524 1.00 80.69 111 VAL A N 1
ATOM 938 C CA . VAL A 1 111 ? -23.188 3.720 13.484 1.00 80.69 111 VAL A CA 1
ATOM 939 C C . VAL A 1 111 ? -23.761 4.039 14.868 1.00 80.69 111 VAL A C 1
ATOM 941 O O . VAL A 1 111 ? -24.584 4.936 14.988 1.00 80.69 111 VAL A O 1
ATOM 944 N N . LYS A 1 112 ? -23.257 3.389 15.931 1.00 81.44 112 LYS A N 1
ATOM 945 C CA . LYS A 1 112 ? -23.722 3.609 17.316 1.00 81.44 112 LYS A CA 1
ATOM 946 C C . LYS A 1 112 ? -23.524 5.051 17.795 1.00 81.44 112 LYS A C 1
ATOM 948 O O . LYS A 1 112 ? -24.350 5.564 18.533 1.00 81.44 112 LYS A O 1
ATOM 953 N N . LYS A 1 113 ? -22.410 5.684 17.412 1.00 80.88 113 LYS A N 1
ATOM 954 C CA . LYS A 1 113 ? -22.065 7.052 17.837 1.00 80.88 113 LYS A CA 1
ATOM 955 C C . LYS A 1 113 ? -22.464 8.120 16.815 1.00 80.88 113 LYS A C 1
ATOM 957 O O . LYS A 1 113 ? -22.266 9.296 17.100 1.00 80.88 113 LYS A O 1
ATOM 962 N N . GLN A 1 114 ? -22.937 7.712 15.631 1.00 82.44 114 GLN A N 1
ATOM 963 C CA . GLN A 1 114 ? -23.194 8.557 14.457 1.00 82.44 114 GLN A CA 1
ATOM 964 C C . GLN A 1 114 ? -22.065 9.566 14.176 1.00 82.44 114 GLN A C 1
ATOM 966 O O . GLN A 1 114 ? -22.301 10.730 13.857 1.00 82.44 114 GLN A O 1
ATOM 971 N N . LYS A 1 115 ? -20.813 9.130 14.362 1.00 81.12 115 LYS A N 1
ATOM 972 C CA . LYS A 1 115 ? -19.612 9.969 14.253 1.00 81.12 115 LYS A CA 1
ATOM 973 C C . LYS A 1 115 ? -18.441 9.167 13.690 1.00 81.12 115 LYS A C 1
ATOM 975 O O . LYS A 1 115 ? -18.344 7.953 13.891 1.00 81.12 115 LYS A O 1
ATOM 980 N N . TRP A 1 116 ? -17.522 9.867 13.029 1.00 74.25 116 TRP A N 1
ATOM 981 C CA . TRP A 1 116 ? -16.225 9.330 12.620 1.00 74.25 116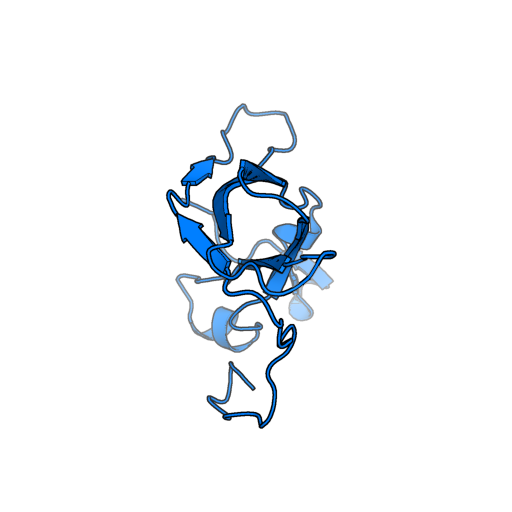 TRP A CA 1
ATOM 982 C C . TRP A 1 116 ? -15.339 9.115 13.850 1.00 74.25 116 TRP A C 1
ATOM 984 O O . TRP A 1 116 ? -15.094 10.050 14.609 1.00 74.25 116 TRP A O 1
ATOM 994 N N . VAL A 1 117 ? -14.869 7.885 14.051 1.00 72.88 117 VAL A N 1
ATOM 995 C CA . VAL A 1 117 ? -14.012 7.497 15.180 1.00 72.88 117 VAL A CA 1
ATOM 996 C C . VAL A 1 117 ? -12.709 6.889 14.683 1.00 72.88 117 VAL A C 1
ATOM 998 O O . VAL A 1 117 ? -12.711 6.121 13.720 1.00 72.88 117 VAL A O 1
ATOM 1001 N N . THR A 1 118 ? -11.603 7.217 15.345 1.00 70.25 118 THR A N 1
ATOM 1002 C CA . THR A 1 118 ? -10.310 6.568 15.114 1.00 70.25 118 THR A CA 1
ATOM 1003 C C . THR A 1 118 ? -10.316 5.203 15.821 1.00 70.25 118 THR A C 1
ATOM 1005 O O . THR A 1 118 ? -10.589 5.172 17.018 1.00 70.25 118 THR A O 1
ATOM 1008 N N . PRO A 1 119 ? -10.090 4.078 15.117 1.00 57.84 119 PRO A N 1
ATOM 1009 C CA . PRO A 1 119 ? -10.127 2.731 15.703 1.00 57.84 119 PRO A CA 1
ATOM 1010 C C . PRO A 1 119 ? -9.036 2.428 16.715 1.00 57.84 119 PRO A C 1
ATOM 1012 O O . PRO A 1 119 ? -9.292 1.708 17.671 1.00 57.84 119 PRO A O 1
ATOM 1015 N N . CYS A 1 120 ? -7.829 2.918 16.460 1.00 54.38 120 CYS A N 1
ATOM 1016 C CA . CYS A 1 120 ? -6.639 2.629 17.242 1.00 54.38 120 CYS A CA 1
ATOM 1017 C C . CYS A 1 120 ? -5.813 3.910 17.289 1.00 54.38 120 CYS A C 1
ATOM 1019 O O . CYS A 1 120 ? -5.680 4.597 16.267 1.00 54.38 120 CYS A O 1
ATOM 1021 N N . GLU A 1 121 ? -5.252 4.238 18.448 1.00 46.06 121 GLU A N 1
ATOM 1022 C CA . GLU A 1 121 ? -4.102 5.129 18.454 1.00 46.06 121 GLU A CA 1
ATOM 1023 C C . GLU A 1 121 ? -2.955 4.381 17.767 1.00 46.06 121 GLU A C 1
ATOM 1025 O O . GLU A 1 121 ? -2.687 3.219 18.049 1.00 46.06 121 GLU A O 1
ATOM 1030 N N . LEU A 1 122 ? -2.357 5.012 16.755 1.00 41.44 122 LEU A N 1
ATOM 1031 C CA . LEU A 1 122 ? -1.053 4.582 16.266 1.00 41.44 122 LEU A CA 1
ATOM 1032 C C . LEU A 1 122 ? -0.072 4.933 17.385 1.00 41.44 122 LEU A C 1
ATOM 1034 O O . LEU A 1 122 ? 0.273 6.122 17.513 1.00 41.44 122 LEU A O 1
ATOM 1038 N N . ASP A 1 123 ? 0.287 3.940 18.193 1.00 31.52 123 ASP A N 1
ATOM 1039 C CA . ASP A 1 123 ? 1.479 3.993 19.043 1.00 31.52 123 ASP A CA 1
ATOM 1040 C C . ASP A 1 123 ? 2.717 4.311 18.189 1.00 31.52 123 ASP A C 1
ATOM 1042 O O . ASP A 1 123 ? 2.910 3.677 17.120 1.00 31.52 123 ASP A O 1
#

Solvent-accessible surface area (backbone atoms only — not comparable to full-atom values): 7945 Å² total; per-residue (Å²): 87,75,81,75,71,48,84,65,98,71,59,91,92,67,77,89,62,88,50,47,74,46,79,42,78,75,41,77,48,70,61,67,86,62,99,84,60,85,53,68,33,34,42,36,31,33,38,46,69,79,31,91,76,58,100,77,55,70,49,73,50,72,43,67,52,58,71,80,43,99,49,60,80,64,39,73,75,47,69,62,58,42,84,55,36,72,48,81,44,65,69,69,48,79,48,75,45,66,42,67,72,52,70,70,71,59,31,44,80,34,79,93,73,75,40,75,39,64,80,51,83,86,126

Sequence (123 aa):
FDKYKMKPLFEFGFGLSYEQTSYHNVQFRKCDRPAHRLRKCSVKLDVKMTRERSNVRSSVIQVYVGYKSDKEEYDTKRAVKELRGFKKVWRNGEYEIELPQNKAFKTSWSVKKQKWVTPCELD

Nearest PDB structures (foldseek):
  8va7-assembly1_A  TM=7.101E-01  e=7.985E-04  gut metagenome
  4nhf-assembly1_B  TM=2.280E-01  e=6.430E+00  Bartonella grahamii as4aup

pLDDT: mean 78.51, std 14.86, range [31.52, 94.69]

Radius of gyration: 17.56 Å; Cα contacts (8 Å, |Δi|>4): 196; chains: 1; bounding box: 38×39×47 Å

Mean predicted aligned error: 8.6 Å

Secondary structure (DSSP, 8-state):
-GGGT---SS-TT----SS-EEEEEEEEE-----TTS---EEEEEEEEE----SSS--EEEEEEE----S-HHHHTTS-S-EEEEEEEE-SSEEEEEEEP-SHHHH-EEETTTTEEE-SS---

Foldseek 3Di:
DVLVPDDDPADPPDDDDLWDKDKADWDWDDQDDDPDDQTKTKIKIWIDIPRPPDPWDKDKDWDWDADDAPDVVVSSVDDRIDTFWMDMDTDTDMDMTIGDSDLVSQWDQDPVVNDTDGRHPPD